Protein AF-A0A4Q0XH27-F1 (afdb_monomer_lite)

pLDDT: mean 71.98, std 13.26, range [45.28, 89.88]

Sequence (149 aa):
MSFHTIISEFRTKLASPETQANITPTDIDQFYNKLNNLNFLFFKKYYRKYIDNLNRLKPDPEDKNPDWTLLQVAIAENAYKPTKPLDIFIHRLKYDYPLTSKPFVAYQKKQNLKKLNAPVKAVKEETKPKAEKEWIRVPIPRHRPRPKN

Secondary structure (DSSP, 8-state):
--HHHHHHHHHHHHHSHHHHTT--HHHHHHHHHHHHT---SSSHHHHHHHHHHHHTTPPPTT--SSHHHHHHHHHH-TTTS--SHHHHHHHIIIIISTTT-HHHHHHHHHHHHHHHTS------------------PPPPPP-PPPPP-

Organism: NCBI:txid59602

Foldseek 3Di:
DAQQVLLVVVLVLCPDPVSVVVDDLVNVVVSLVVLVPDDDPPPRVLSVVLSVVLVVLNDDPPDDDDSPVVNNVSSVPCVQRPRDRVVVVVNCVVPVCCPPDPVNVVVVVVVVVCVVPVPPPPPPPPDDDDPDDDDDDDDDDDDDDDDDD

Radius of gyration: 30.54 Å; chains: 1; bounding box: 82×55×56 Å

Structure (mmCIF, N/CA/C/O backbone):
data_AF-A0A4Q0XH27-F1
#
_entry.id   AF-A0A4Q0XH27-F1
#
loop_
_atom_site.group_PDB
_atom_site.id
_atom_site.type_symbol
_atom_site.label_atom_id
_atom_site.label_alt_id
_atom_site.label_comp_id
_atom_site.label_asym_id
_atom_site.label_entity_id
_atom_site.label_seq_id
_atom_site.pdbx_PDB_ins_code
_atom_site.Cartn_x
_atom_site.Cartn_y
_atom_site.Cartn_z
_atom_site.occupancy
_atom_site.B_iso_or_equiv
_atom_site.auth_seq_id
_atom_site.auth_comp_id
_atom_site.auth_asym_id
_atom_site.auth_atom_id
_atom_site.pdbx_PDB_model_num
ATOM 1 N N . MET A 1 1 ? -16.310 1.840 -1.529 1.00 72.69 1 MET A N 1
ATOM 2 C CA . MET A 1 1 ? -15.079 2.573 -1.143 1.00 72.69 1 MET A CA 1
ATOM 3 C C . MET A 1 1 ? -13.873 1.950 -1.827 1.00 72.69 1 MET A C 1
ATOM 5 O O . MET A 1 1 ? -13.883 0.746 -2.048 1.00 72.69 1 MET A O 1
ATOM 9 N N . SER A 1 2 ? -12.857 2.747 -2.168 1.00 85.38 2 SER A N 1
ATOM 10 C CA . SER A 1 2 ? -11.603 2.232 -2.736 1.00 85.38 2 SER A CA 1
ATOM 11 C C . SER A 1 2 ? -10.581 1.914 -1.638 1.00 85.38 2 SER A C 1
ATOM 13 O O . SER A 1 2 ? -10.614 2.520 -0.568 1.00 85.38 2 SER A O 1
ATOM 15 N N . PHE A 1 3 ? -9.641 1.009 -1.923 1.00 88.06 3 PHE A N 1
ATOM 16 C CA . PHE A 1 3 ? -8.522 0.685 -1.028 1.00 88.06 3 PHE A CA 1
ATOM 17 C C . PHE A 1 3 ? -7.751 1.925 -0.564 1.00 88.06 3 PHE A C 1
ATOM 19 O O . PHE A 1 3 ? -7.507 2.117 0.623 1.00 88.06 3 PHE A O 1
ATOM 26 N N . HIS A 1 4 ? -7.404 2.793 -1.517 1.00 87.69 4 HIS A N 1
ATOM 27 C CA . HIS A 1 4 ? -6.665 4.018 -1.249 1.00 87.69 4 HIS A CA 1
ATOM 28 C C . HIS A 1 4 ? -7.426 4.946 -0.299 1.00 87.69 4 HIS A C 1
ATOM 30 O O . HIS A 1 4 ? -6.815 5.520 0.598 1.00 87.69 4 HIS A O 1
ATOM 36 N N . THR A 1 5 ? -8.743 5.066 -0.477 1.00 88.50 5 THR A N 1
ATOM 37 C CA . THR A 1 5 ? -9.606 5.875 0.391 1.00 88.50 5 THR A CA 1
ATOM 38 C C . THR A 1 5 ? -9.539 5.382 1.835 1.00 88.50 5 THR A C 1
ATOM 40 O O . THR A 1 5 ? -9.216 6.166 2.716 1.00 88.50 5 THR A O 1
ATOM 43 N N . ILE A 1 6 ? -9.723 4.076 2.062 1.00 89.06 6 ILE A N 1
ATOM 44 C CA . ILE A 1 6 ? -9.715 3.479 3.410 1.00 89.06 6 ILE A CA 1
ATOM 45 C C . ILE A 1 6 ? -8.361 3.678 4.101 1.00 89.06 6 ILE A C 1
ATOM 47 O O . ILE A 1 6 ? -8.311 4.103 5.254 1.00 89.06 6 ILE A O 1
ATOM 51 N N . ILE A 1 7 ? -7.253 3.426 3.393 1.00 88.19 7 ILE A N 1
ATOM 52 C CA . ILE A 1 7 ? -5.909 3.640 3.950 1.00 88.19 7 ILE A CA 1
ATOM 53 C C . ILE A 1 7 ? -5.649 5.126 4.221 1.00 88.19 7 ILE A C 1
ATOM 55 O O . ILE A 1 7 ? -5.026 5.464 5.223 1.00 88.19 7 ILE A O 1
ATOM 59 N N . SER A 1 8 ? -6.100 6.020 3.340 1.00 87.31 8 SER A N 1
ATOM 60 C CA . SER A 1 8 ? -5.852 7.457 3.494 1.00 87.31 8 SER A CA 1
ATOM 61 C C . SER A 1 8 ? -6.648 8.041 4.652 1.00 87.31 8 SER A C 1
ATOM 63 O O . SER A 1 8 ? -6.068 8.742 5.467 1.00 87.31 8 SER A O 1
ATOM 65 N N . GLU A 1 9 ? -7.928 7.690 4.782 1.00 87.44 9 GLU A N 1
ATOM 66 C CA . GLU A 1 9 ? -8.757 8.083 5.928 1.00 87.44 9 GLU A CA 1
ATOM 67 C C . GLU A 1 9 ? -8.124 7.633 7.249 1.00 87.44 9 GLU A C 1
ATOM 69 O O . GLU A 1 9 ? -8.014 8.421 8.188 1.00 87.44 9 GLU A O 1
ATOM 74 N N . PHE A 1 10 ? -7.646 6.386 7.311 1.00 85.81 10 PHE A N 1
ATOM 75 C CA . PHE A 1 10 ? -6.995 5.867 8.512 1.00 85.81 10 PHE A CA 1
ATOM 76 C C . PHE A 1 10 ? -5.653 6.562 8.795 1.00 85.81 10 PHE A C 1
ATOM 78 O O . PHE A 1 10 ? -5.380 6.932 9.933 1.00 85.81 10 PHE A O 1
ATOM 85 N N . ARG A 1 11 ? -4.843 6.840 7.763 1.00 83.12 11 ARG A N 1
ATOM 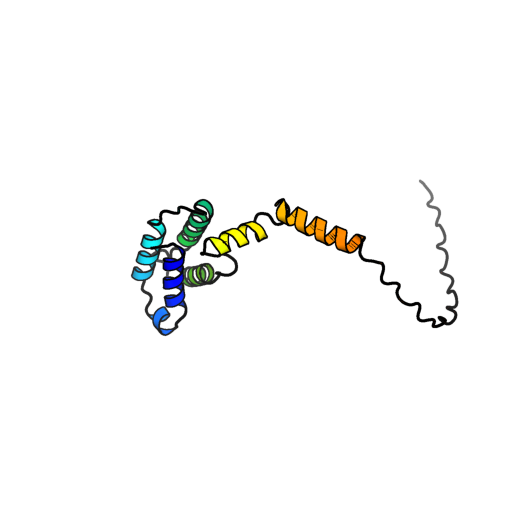86 C CA . ARG A 1 11 ? -3.613 7.646 7.886 1.00 83.12 11 ARG A CA 1
ATOM 87 C C . ARG A 1 11 ? -3.889 9.046 8.411 1.00 83.12 11 ARG A C 1
ATOM 89 O O . ARG A 1 11 ? -3.155 9.521 9.264 1.00 83.12 11 ARG A O 1
ATOM 96 N N . THR A 1 12 ? -4.925 9.707 7.906 1.00 83.38 12 THR A N 1
ATOM 97 C CA . THR A 1 12 ? -5.290 11.055 8.348 1.00 83.38 12 THR A CA 1
ATOM 98 C C . THR A 1 12 ? -5.702 11.052 9.817 1.00 83.38 12 THR A C 1
ATOM 100 O O . THR A 1 12 ? -5.258 11.921 10.560 1.00 83.38 12 THR A O 1
ATOM 103 N N . LYS A 1 13 ? -6.461 10.040 10.261 1.00 79.06 13 LYS A N 1
ATOM 104 C CA . LYS A 1 13 ? -6.780 9.848 11.685 1.00 79.06 13 LYS A CA 1
ATOM 105 C C . LYS A 1 13 ? -5.533 9.607 12.546 1.00 79.06 13 LYS A C 1
ATOM 107 O O . LYS A 1 13 ? -5.481 10.072 13.679 1.00 79.06 13 LYS A O 1
ATOM 112 N N . LEU A 1 14 ? -4.529 8.913 12.014 1.00 76.19 14 LEU A N 1
ATOM 113 C CA . LEU A 1 14 ? -3.257 8.671 12.703 1.00 76.19 14 LEU A CA 1
ATOM 114 C C . LEU A 1 14 ? -2.316 9.883 12.721 1.00 76.19 14 LEU A C 1
ATOM 116 O O . LEU A 1 14 ? -1.437 9.943 13.569 1.00 76.19 14 LEU A O 1
ATOM 120 N N . ALA A 1 15 ? -2.451 10.816 11.778 1.00 74.75 15 ALA A N 1
ATOM 121 C CA . ALA A 1 15 ? -1.499 11.910 11.602 1.00 74.75 15 ALA A CA 1
ATOM 122 C C . ALA A 1 15 ? -1.682 13.062 12.602 1.00 74.75 15 ALA A C 1
ATOM 124 O O . ALA A 1 15 ? -0.725 13.794 12.848 1.00 74.75 15 ALA A O 1
ATOM 125 N N . SER A 1 16 ? -2.887 13.253 13.152 1.00 77.00 16 SER A N 1
ATOM 126 C CA . SER A 1 16 ? -3.131 14.281 14.170 1.00 77.00 16 SER A CA 1
ATOM 127 C C . SER A 1 16 ? -3.045 13.686 15.585 1.00 77.00 16 SER A C 1
ATOM 129 O O . SER A 1 16 ? -3.692 12.669 15.847 1.00 77.00 16 SER A O 1
ATOM 131 N N . PRO A 1 17 ? -2.298 14.318 16.515 1.00 72.88 17 PRO A N 1
ATOM 132 C CA . PRO A 1 17 ? -2.190 13.869 17.905 1.00 72.88 17 PRO A CA 1
ATOM 133 C C . PRO A 1 17 ? -3.546 13.767 18.617 1.00 72.88 17 PRO A C 1
ATOM 135 O O . PRO A 1 17 ? -3.776 12.841 19.391 1.00 72.88 17 PRO A O 1
ATOM 138 N N . GLU A 1 18 ? -4.463 14.692 18.321 1.00 73.62 18 GLU A N 1
ATOM 139 C CA . GLU A 1 18 ? -5.800 14.754 18.922 1.00 73.62 18 GLU A CA 1
ATOM 140 C C . GLU A 1 18 ? -6.680 13.584 18.468 1.00 73.62 18 GLU A C 1
ATOM 142 O O . GLU A 1 18 ? -7.396 12.981 19.265 1.00 73.62 18 GLU A O 1
ATOM 147 N N . THR A 1 19 ? -6.619 13.224 17.185 1.00 71.38 19 THR A N 1
ATOM 148 C CA . THR A 1 19 ? -7.355 12.069 16.656 1.00 71.38 19 THR A CA 1
ATOM 149 C C . THR A 1 19 ? -6.686 10.759 17.025 1.00 71.38 19 THR A C 1
ATOM 151 O O . THR A 1 19 ? -7.388 9.786 17.273 1.00 71.38 19 THR A O 1
ATOM 154 N N . GLN A 1 20 ? -5.355 10.736 17.115 1.00 68.00 20 GLN A N 1
ATOM 155 C CA . GLN A 1 20 ? -4.579 9.556 17.482 1.00 68.00 20 GLN A CA 1
ATOM 156 C C . GLN A 1 20 ? -4.869 9.113 18.920 1.00 68.00 20 GLN A C 1
ATOM 158 O O . GLN A 1 20 ? -5.012 7.916 19.161 1.00 68.00 20 GLN A O 1
ATOM 163 N N . ALA A 1 21 ? -5.006 10.060 19.852 1.00 66.81 21 ALA A N 1
ATOM 164 C CA . ALA A 1 21 ? -5.359 9.784 21.247 1.00 66.81 21 ALA A CA 1
ATOM 165 C C . ALA A 1 21 ? -6.764 9.171 21.414 1.00 66.81 21 ALA A C 1
ATOM 167 O O . ALA A 1 21 ? -7.041 8.543 22.431 1.00 66.81 21 ALA A O 1
ATOM 168 N N . ASN A 1 22 ? -7.631 9.331 20.410 1.00 70.38 22 ASN A N 1
ATOM 169 C CA . ASN A 1 22 ? -9.021 8.878 20.425 1.00 70.38 22 ASN A CA 1
ATOM 170 C C . ASN A 1 22 ? -9.266 7.603 19.602 1.00 70.38 22 ASN A C 1
ATOM 172 O O . ASN A 1 22 ? -10.418 7.194 19.458 1.00 70.38 22 ASN A O 1
ATOM 176 N N . ILE A 1 23 ? -8.229 6.978 19.031 1.00 74.88 23 ILE A N 1
ATOM 177 C CA . ILE A 1 23 ? -8.419 5.736 18.274 1.00 74.88 23 ILE A CA 1
ATOM 178 C C . ILE A 1 23 ? -8.690 4.592 19.244 1.00 74.88 23 ILE A C 1
ATOM 180 O O . ILE A 1 23 ? -7.853 4.247 20.077 1.00 74.88 23 ILE A O 1
ATOM 184 N N . THR A 1 24 ? -9.861 3.982 19.103 1.00 76.25 24 THR A N 1
ATOM 185 C CA . THR A 1 24 ? -10.271 2.836 19.914 1.00 76.25 24 THR A CA 1
ATOM 186 C C . THR A 1 24 ? -9.947 1.512 19.214 1.00 76.25 24 THR A C 1
ATOM 188 O O . THR A 1 24 ? -9.843 1.474 17.984 1.00 76.25 24 THR A O 1
ATOM 191 N N . PRO A 1 25 ? -9.863 0.387 19.950 1.00 75.50 25 PRO A N 1
ATOM 192 C CA . PRO A 1 25 ? -9.796 -0.947 19.344 1.00 75.50 25 PRO A CA 1
ATOM 193 C C . PRO A 1 25 ? -10.908 -1.189 18.310 1.00 75.50 25 PRO A C 1
ATOM 195 O O . PRO A 1 25 ? -10.676 -1.756 17.243 1.00 75.50 25 PRO A O 1
ATOM 198 N N . THR A 1 26 ? -12.101 -0.650 18.567 1.00 80.69 26 THR A N 1
ATOM 199 C CA . THR A 1 26 ? -13.258 -0.734 17.672 1.00 80.69 26 THR A CA 1
ATOM 200 C C . THR A 1 26 ? -13.016 -0.056 16.319 1.00 80.69 26 THR A C 1
ATOM 202 O O . THR A 1 26 ? -13.436 -0.577 15.285 1.00 80.69 26 THR A O 1
ATOM 205 N N . ASP A 1 27 ? -12.318 1.084 16.282 1.00 81.19 27 ASP A N 1
ATOM 206 C CA . ASP A 1 27 ? -11.960 1.763 15.027 1.00 81.19 27 ASP A CA 1
ATOM 207 C C . ASP A 1 27 ? -11.006 0.917 14.173 1.00 81.19 27 ASP A C 1
ATOM 209 O O . ASP A 1 27 ? -11.102 0.904 12.940 1.00 81.19 27 ASP A O 1
ATOM 213 N N . ILE A 1 28 ? -10.096 0.196 14.830 1.00 80.19 28 ILE A N 1
ATOM 214 C CA . ILE A 1 28 ? -9.128 -0.705 14.197 1.00 80.19 28 ILE A CA 1
ATOM 215 C C . ILE A 1 28 ? -9.857 -1.909 13.597 1.00 80.19 28 ILE A C 1
ATOM 217 O O . ILE A 1 28 ? -9.639 -2.254 12.433 1.00 80.19 28 ILE A O 1
ATOM 221 N N . ASP A 1 29 ? -10.785 -2.508 14.342 1.00 82.75 29 ASP A N 1
ATOM 222 C CA . ASP A 1 29 ? -11.611 -3.604 13.834 1.00 82.75 29 ASP A CA 1
ATOM 223 C C . ASP A 1 29 ? -12.471 -3.166 12.646 1.00 82.75 29 ASP A C 1
ATOM 225 O O . ASP A 1 29 ? -12.543 -3.866 11.631 1.00 82.75 29 ASP A O 1
ATOM 229 N N . GLN A 1 30 ? -13.075 -1.977 12.708 1.00 86.81 30 GLN A N 1
ATOM 230 C CA . GLN A 1 30 ? -13.813 -1.420 11.574 1.00 86.81 30 GLN A CA 1
ATOM 231 C C . GLN A 1 30 ? -12.915 -1.199 10.353 1.00 86.81 30 GLN A C 1
ATOM 233 O O . GLN A 1 30 ? -13.342 -1.454 9.223 1.00 86.81 30 GLN A O 1
ATOM 238 N N . PHE A 1 31 ? -11.681 -0.738 10.553 1.00 87.88 31 PHE A N 1
ATOM 239 C CA . PHE A 1 31 ? -10.701 -0.577 9.484 1.00 87.88 31 PHE A CA 1
ATOM 240 C C . PHE A 1 31 ? -10.364 -1.917 8.816 1.00 87.88 31 PHE A C 1
ATOM 242 O O . PHE A 1 31 ? -10.475 -2.033 7.592 1.00 87.88 31 PHE A O 1
ATOM 249 N N . TYR A 1 32 ? -10.045 -2.949 9.598 1.00 86.44 32 TYR A N 1
ATOM 250 C CA . TYR A 1 32 ? -9.744 -4.280 9.068 1.00 86.44 32 TYR A CA 1
ATOM 251 C C . TYR A 1 32 ? -10.947 -4.931 8.381 1.00 86.44 32 TYR A C 1
ATOM 253 O O . TYR A 1 32 ? -10.799 -5.507 7.301 1.00 86.44 32 TYR A O 1
ATOM 261 N N . ASN A 1 33 ? -12.152 -4.774 8.928 1.00 88.75 33 ASN A N 1
ATOM 262 C CA . ASN A 1 33 ? -13.380 -5.249 8.289 1.00 88.75 33 ASN A CA 1
ATOM 263 C C . ASN A 1 33 ? -13.610 -4.569 6.934 1.00 88.75 33 ASN A C 1
ATOM 265 O O . ASN A 1 33 ? -13.919 -5.235 5.943 1.00 88.75 33 ASN A O 1
ATOM 269 N N . LYS A 1 34 ? -13.399 -3.249 6.851 1.00 89.88 34 LYS A N 1
ATOM 270 C CA . LYS A 1 34 ? -13.471 -2.516 5.579 1.00 89.88 34 LYS A CA 1
ATOM 271 C C . LYS A 1 34 ? -12.426 -3.013 4.581 1.00 89.88 34 LYS A C 1
ATOM 273 O O . LYS A 1 34 ? -12.763 -3.151 3.410 1.00 89.88 34 LYS A O 1
ATOM 278 N N . LEU A 1 35 ? -11.196 -3.293 5.020 1.00 88.44 35 LEU A N 1
ATOM 279 C CA . LEU A 1 35 ? -10.130 -3.812 4.156 1.00 88.44 35 LEU A CA 1
ATOM 280 C C . LEU A 1 35 ? -10.430 -5.215 3.622 1.00 88.44 35 LEU A C 1
ATOM 282 O O . LEU A 1 35 ? -10.290 -5.448 2.421 1.00 88.44 35 LEU A O 1
ATOM 286 N N . ASN A 1 36 ? -10.866 -6.129 4.487 1.00 87.62 36 ASN A N 1
ATOM 287 C CA . ASN A 1 36 ? -11.130 -7.523 4.122 1.00 87.62 36 ASN A CA 1
ATOM 288 C C . ASN A 1 36 ? -12.310 -7.666 3.148 1.00 87.62 36 ASN A C 1
ATOM 290 O O . ASN A 1 36 ? -12.315 -8.574 2.319 1.00 87.62 36 ASN A O 1
ATOM 294 N N . ASN A 1 37 ? -13.261 -6.730 3.178 1.00 89.00 37 ASN A N 1
ATOM 295 C CA . ASN A 1 37 ? -14.420 -6.717 2.282 1.00 89.00 37 ASN A CA 1
ATOM 296 C C . ASN A 1 37 ? -14.135 -6.110 0.893 1.00 89.00 37 ASN A C 1
ATOM 298 O O . ASN A 1 37 ? -15.045 -5.984 0.068 1.00 89.00 37 ASN A O 1
ATOM 302 N N . LEU A 1 38 ? -12.894 -5.705 0.600 1.00 88.31 38 LEU A N 1
ATOM 303 C CA . LEU A 1 38 ? -12.555 -5.098 -0.685 1.00 88.31 38 LEU A CA 1
ATOM 304 C C . LEU A 1 38 ? -12.393 -6.127 -1.806 1.00 88.31 38 LEU A C 1
ATOM 306 O O . LEU A 1 38 ? -11.558 -7.030 -1.760 1.00 88.31 38 LEU A O 1
ATOM 310 N N . ASN A 1 39 ? -13.099 -5.873 -2.907 1.00 86.81 39 ASN A N 1
ATOM 311 C CA . ASN A 1 39 ? -12.884 -6.554 -4.177 1.00 86.81 39 ASN A CA 1
ATOM 312 C C . ASN A 1 39 ? -12.012 -5.700 -5.110 1.00 86.81 39 ASN A C 1
ATOM 314 O O . ASN A 1 39 ? -12.420 -4.640 -5.582 1.00 86.81 39 ASN A O 1
ATOM 318 N N . PHE A 1 40 ? -10.797 -6.175 -5.398 1.00 85.12 40 PHE A N 1
ATOM 319 C CA . PHE A 1 40 ? -9.852 -5.484 -6.283 1.00 85.12 40 PHE A CA 1
ATOM 320 C C . PHE A 1 40 ? -10.042 -5.884 -7.746 1.00 85.12 40 PHE A C 1
ATOM 322 O O . PHE A 1 40 ? -9.861 -7.056 -8.087 1.00 85.12 40 PHE A O 1
ATOM 329 N N . LEU A 1 41 ? -10.293 -4.899 -8.616 1.00 81.44 41 LEU A N 1
ATOM 330 C CA . LEU A 1 41 ? -10.205 -5.079 -10.070 1.00 81.44 41 LEU A CA 1
ATOM 331 C C . LEU A 1 41 ? -8.747 -5.094 -10.560 1.00 81.44 41 LEU A C 1
ATOM 333 O O . LEU A 1 41 ? -8.330 -6.024 -11.244 1.00 81.44 41 LEU A O 1
ATOM 337 N N . PHE A 1 42 ? -7.948 -4.091 -10.182 1.00 81.56 42 PHE A N 1
ATOM 338 C CA . PHE A 1 42 ? -6.562 -3.929 -10.640 1.00 81.56 42 PHE A CA 1
ATOM 339 C C . PHE A 1 42 ? -5.560 -4.243 -9.532 1.00 81.56 42 PHE A C 1
ATOM 341 O O . PHE A 1 42 ? -5.838 -4.026 -8.357 1.00 81.56 42 PHE A O 1
ATOM 348 N N . PHE A 1 43 ? -4.380 -4.752 -9.901 1.00 85.81 43 PHE A N 1
ATOM 349 C CA . PHE A 1 43 ? -3.296 -5.086 -8.964 1.00 85.81 43 PHE A CA 1
ATOM 350 C C . PHE A 1 43 ? -3.731 -5.983 -7.791 1.00 85.81 43 PHE A C 1
ATOM 352 O O . PHE A 1 43 ? -3.130 -5.946 -6.721 1.00 85.81 43 PHE A O 1
ATOM 359 N N . LYS A 1 44 ? -4.735 -6.846 -8.002 1.00 88.50 44 LYS A N 1
ATOM 360 C CA . LYS A 1 44 ? -5.338 -7.716 -6.976 1.00 88.50 44 LYS A CA 1
ATOM 361 C C . LYS A 1 44 ? -4.308 -8.464 -6.129 1.00 88.50 44 LYS A C 1
ATOM 363 O O . LYS A 1 44 ? -4.417 -8.480 -4.912 1.00 88.50 44 LYS A O 1
ATOM 368 N N . LYS A 1 45 ? -3.274 -9.034 -6.759 1.00 88.25 45 LYS A N 1
ATOM 369 C CA . LYS A 1 45 ? -2.186 -9.737 -6.053 1.00 88.25 45 LYS A CA 1
ATOM 370 C C . LYS A 1 45 ? -1.378 -8.813 -5.131 1.00 88.25 45 LYS A C 1
ATOM 372 O O . LYS A 1 45 ? -0.968 -9.249 -4.065 1.00 88.25 45 LYS A O 1
ATOM 377 N N . TYR A 1 46 ? -1.140 -7.565 -5.542 1.00 88.81 46 TYR A N 1
ATOM 378 C CA . TYR A 1 46 ? -0.429 -6.581 -4.722 1.00 88.81 46 TYR A CA 1
ATOM 379 C C . TYR A 1 46 ? -1.261 -6.201 -3.499 1.00 88.81 46 TYR A C 1
ATOM 381 O O . TYR A 1 46 ? -0.787 -6.354 -2.380 1.00 88.81 46 TYR A O 1
ATOM 389 N N . TYR A 1 47 ? -2.514 -5.785 -3.712 1.00 88.75 47 TYR A N 1
ATOM 390 C CA . TYR A 1 47 ? -3.388 -5.363 -2.618 1.00 88.75 47 TYR A CA 1
ATOM 391 C C . TYR A 1 47 ? -3.706 -6.495 -1.646 1.00 88.75 47 TYR A C 1
ATOM 393 O O . TYR A 1 47 ? -3.672 -6.266 -0.445 1.00 88.75 47 TYR A O 1
ATOM 401 N N . ARG A 1 48 ? -3.922 -7.724 -2.139 1.00 88.00 48 ARG A N 1
ATOM 402 C CA . ARG A 1 48 ? -4.066 -8.904 -1.273 1.00 88.00 48 ARG A CA 1
ATOM 403 C C . ARG A 1 48 ? -2.842 -9.105 -0.393 1.00 88.00 48 ARG A C 1
ATOM 405 O O . ARG A 1 48 ? -2.979 -9.105 0.815 1.00 88.00 48 ARG A O 1
ATOM 412 N N . LYS A 1 49 ? -1.642 -9.151 -0.983 1.00 87.19 49 LYS A N 1
ATOM 413 C CA . LYS A 1 49 ? -0.400 -9.304 -0.211 1.00 87.19 49 LYS A CA 1
ATOM 414 C C . LYS A 1 49 ? -0.198 -8.163 0.793 1.00 87.19 49 LYS A C 1
ATOM 416 O O . LYS A 1 49 ? 0.321 -8.392 1.878 1.00 87.19 49 LYS A O 1
ATOM 421 N N . TYR A 1 50 ? -0.580 -6.940 0.429 1.00 86.38 50 TYR A N 1
ATOM 422 C CA . TYR A 1 50 ? -0.505 -5.796 1.332 1.00 86.38 50 TYR A CA 1
ATOM 423 C C . TYR A 1 50 ? -1.483 -5.941 2.507 1.00 86.38 50 TYR A C 1
ATOM 425 O O . TYR A 1 50 ? -1.069 -5.745 3.643 1.00 86.38 50 TYR A O 1
ATOM 433 N N . ILE A 1 51 ? -2.733 -6.345 2.259 1.00 86.00 51 ILE A N 1
ATOM 434 C CA . ILE A 1 51 ? -3.719 -6.633 3.313 1.00 86.00 51 ILE A CA 1
ATOM 435 C C . ILE A 1 51 ? -3.260 -7.788 4.192 1.00 86.00 51 ILE A C 1
ATOM 437 O O . ILE A 1 51 ? -3.269 -7.641 5.404 1.00 86.00 51 ILE A O 1
ATOM 441 N N . ASP A 1 52 ? -2.793 -8.892 3.611 1.00 84.06 52 ASP A N 1
ATOM 442 C CA . ASP A 1 52 ? -2.291 -10.039 4.372 1.00 84.06 52 ASP A CA 1
ATOM 443 C C . ASP A 1 52 ? -1.153 -9.610 5.307 1.00 84.06 52 ASP A C 1
ATOM 445 O O . ASP A 1 52 ? -1.122 -9.988 6.474 1.00 84.06 52 ASP A O 1
ATOM 449 N N . ASN A 1 53 ? -0.238 -8.768 4.818 1.00 80.81 53 ASN A N 1
ATOM 450 C CA . ASN A 1 53 ? 0.845 -8.220 5.629 1.00 80.81 53 ASN A CA 1
ATOM 451 C C . ASN A 1 53 ? 0.352 -7.266 6.726 1.00 80.81 53 ASN A C 1
ATOM 453 O O . ASN A 1 53 ? 0.933 -7.265 7.805 1.00 80.81 53 ASN A O 1
ATOM 457 N N . LEU A 1 54 ? -0.687 -6.466 6.472 1.00 80.88 54 LEU A N 1
ATOM 458 C CA . LEU A 1 54 ? -1.295 -5.616 7.501 1.00 80.88 54 LEU A CA 1
ATOM 459 C C . LEU A 1 54 ? -2.059 -6.432 8.548 1.00 80.88 54 LEU A C 1
ATOM 461 O O . LEU A 1 54 ? -2.020 -6.093 9.726 1.00 80.88 54 LEU A O 1
ATOM 465 N N . ASN A 1 55 ? -2.747 -7.497 8.139 1.00 77.06 55 ASN A N 1
ATOM 466 C CA . ASN A 1 55 ? -3.508 -8.370 9.031 1.00 77.06 55 ASN A CA 1
ATOM 467 C C . ASN A 1 55 ? -2.589 -9.180 9.954 1.00 77.06 55 ASN A C 1
ATOM 469 O O . ASN A 1 55 ? -2.987 -9.496 11.066 1.00 77.06 55 ASN A O 1
ATOM 473 N N . ARG A 1 56 ? -1.349 -9.475 9.534 1.00 74.31 56 ARG A N 1
ATOM 474 C CA . ARG A 1 56 ? -0.318 -10.075 10.407 1.00 74.31 56 ARG A CA 1
ATOM 475 C C . ARG A 1 56 ? 0.065 -9.199 11.596 1.00 74.31 56 ARG A C 1
ATOM 477 O O . ARG A 1 56 ? 0.620 -9.721 12.547 1.00 74.31 56 ARG A O 1
ATOM 484 N N . LEU A 1 57 ? -0.179 -7.894 11.498 1.00 70.00 57 LEU A N 1
ATOM 485 C CA . LEU A 1 57 ? 0.092 -6.918 12.551 1.00 70.00 57 LEU A CA 1
ATOM 486 C C . LEU A 1 57 ? -1.172 -6.579 13.348 1.00 70.00 57 LEU A C 1
ATOM 488 O O . LEU A 1 57 ? -1.153 -5.622 14.114 1.00 70.00 57 LEU A O 1
ATOM 492 N N . LYS A 1 58 ? -2.292 -7.284 13.118 1.00 68.19 58 LYS A N 1
ATOM 493 C CA . LYS A 1 58 ? -3.520 -7.034 13.869 1.00 68.19 58 LYS A CA 1
ATOM 494 C C . LYS A 1 58 ? -3.221 -7.322 15.349 1.00 68.19 58 LYS A C 1
ATOM 496 O O . LYS A 1 58 ? -2.871 -8.463 15.637 1.00 68.19 58 LYS A O 1
ATOM 501 N N . PRO A 1 59 ? -3.366 -6.336 16.253 1.00 60.75 59 PRO A N 1
ATOM 502 C CA . PRO A 1 59 ? -3.081 -6.551 17.664 1.00 60.75 59 PRO A CA 1
ATOM 503 C C . PRO A 1 59 ? -4.015 -7.630 18.217 1.00 60.75 59 PRO A C 1
ATOM 505 O O . PRO A 1 59 ? -5.222 -7.606 17.940 1.00 60.75 59 PRO A O 1
ATOM 508 N N . ASP A 1 60 ? -3.457 -8.570 18.979 1.00 60.50 60 ASP A N 1
ATOM 509 C CA . ASP A 1 60 ? -4.253 -9.517 19.758 1.00 60.50 60 ASP A CA 1
ATOM 510 C C . ASP A 1 60 ? -5.041 -8.719 20.816 1.00 60.50 60 ASP A C 1
ATOM 512 O O . ASP A 1 60 ? -4.475 -7.815 21.438 1.00 60.50 60 ASP A O 1
ATOM 516 N N . PRO A 1 61 ? -6.336 -9.000 21.049 1.00 58.16 61 PRO A N 1
ATOM 517 C CA . PRO A 1 61 ? -7.160 -8.219 21.974 1.00 58.16 61 PRO A CA 1
ATOM 518 C C . PRO A 1 61 ? -6.687 -8.284 23.438 1.00 58.16 61 PRO A C 1
ATOM 520 O O . PRO A 1 61 ? -7.156 -7.496 24.256 1.00 58.16 61 PRO A O 1
ATOM 523 N N . GLU A 1 62 ? -5.757 -9.185 23.764 1.00 61.91 62 GLU A N 1
ATOM 524 C CA . GLU A 1 62 ? -5.142 -9.321 25.090 1.00 61.91 62 GLU A CA 1
ATOM 525 C C . GLU A 1 62 ? -3.737 -8.695 25.188 1.00 61.91 62 GLU A C 1
ATOM 527 O O . GLU A 1 62 ? -3.163 -8.637 26.279 1.00 61.91 62 GLU A O 1
ATOM 532 N N . ASP A 1 63 ? -3.163 -8.216 24.078 1.00 56.12 63 ASP A N 1
ATOM 533 C CA . ASP A 1 63 ? -1.784 -7.728 24.050 1.00 56.12 63 ASP A CA 1
ATOM 534 C C . ASP A 1 63 ? -1.678 -6.253 24.481 1.00 56.12 63 ASP A C 1
ATOM 536 O O . ASP A 1 63 ? -2.459 -5.385 24.083 1.00 56.12 63 ASP A O 1
ATOM 540 N N . LYS A 1 64 ? -0.702 -5.949 25.343 1.00 61.84 64 LYS A N 1
ATOM 541 C CA . LYS A 1 64 ? -0.689 -4.721 26.156 1.00 61.84 64 LYS A CA 1
ATOM 542 C C . LYS A 1 64 ? -0.002 -3.511 25.519 1.00 61.84 64 LYS A C 1
ATOM 544 O O . LYS A 1 64 ? -0.126 -2.441 26.109 1.00 61.84 64 LYS A O 1
ATOM 549 N N . ASN A 1 65 ? 0.713 -3.667 24.394 1.00 60.91 65 ASN A N 1
ATOM 550 C CA . ASN A 1 65 ? 1.253 -2.636 23.464 1.00 60.91 65 ASN A CA 1
ATOM 551 C C . ASN A 1 65 ? 2.634 -3.010 22.853 1.00 60.91 65 ASN A C 1
ATOM 553 O O . ASN A 1 65 ? 3.654 -2.446 23.259 1.00 60.91 65 ASN A O 1
ATOM 557 N N . PRO A 1 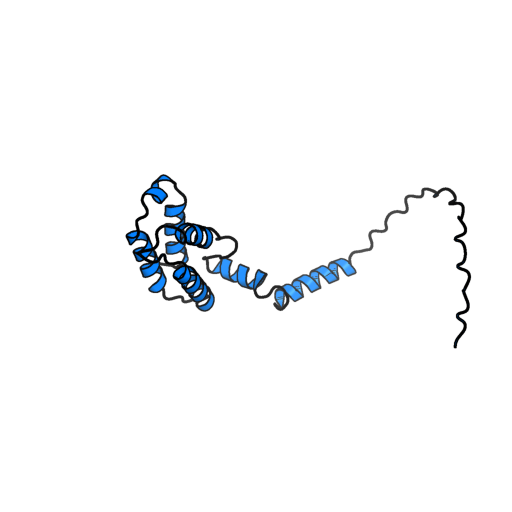66 ? 2.703 -3.880 21.831 1.00 53.31 66 PRO A N 1
ATOM 558 C CA . PRO A 1 66 ? 3.848 -3.853 20.902 1.00 53.31 66 PRO A CA 1
ATOM 559 C C . PRO A 1 66 ? 3.463 -3.670 19.420 1.0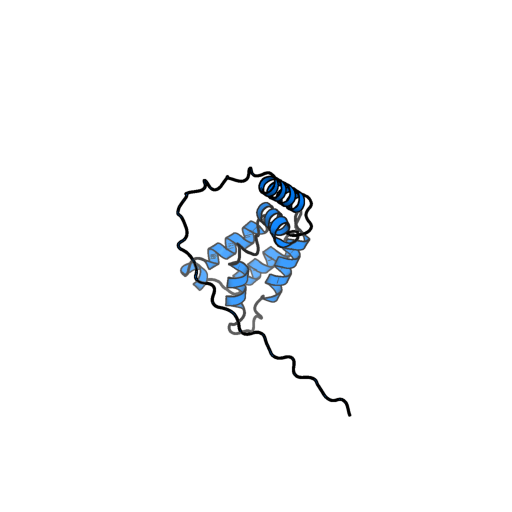0 53.31 66 PRO A C 1
ATOM 561 O O . PRO A 1 66 ? 4.237 -3.098 18.651 1.00 53.31 66 PRO A O 1
ATOM 564 N N . ASP A 1 67 ? 2.254 -4.067 19.015 1.00 56.16 67 ASP A N 1
ATOM 565 C CA . ASP A 1 67 ? 1.879 -4.154 17.593 1.00 56.16 67 ASP A CA 1
ATOM 566 C C . ASP A 1 67 ? 1.331 -2.853 16.991 1.00 56.16 67 ASP A C 1
ATOM 568 O O . ASP A 1 67 ? 1.325 -2.663 15.773 1.00 56.16 67 ASP A O 1
ATOM 572 N N . TRP A 1 68 ? 0.937 -1.898 17.834 1.00 65.19 68 TRP A N 1
ATOM 573 C CA . TRP A 1 68 ? 0.345 -0.633 17.400 1.00 65.19 68 TRP A CA 1
ATOM 574 C C . TRP A 1 68 ? 1.332 0.263 16.642 1.00 65.19 68 TRP A C 1
ATOM 576 O O . TRP A 1 68 ? 1.030 0.761 15.557 1.00 65.19 68 TRP A O 1
ATOM 586 N N . THR A 1 69 ? 2.543 0.437 17.168 1.00 63.12 69 THR A N 1
ATOM 587 C CA . THR A 1 69 ? 3.606 1.237 16.539 1.00 63.12 69 THR A CA 1
ATOM 588 C C . THR A 1 69 ? 4.060 0.617 15.220 1.00 63.12 69 THR A C 1
ATOM 590 O O . THR A 1 69 ? 4.322 1.333 14.256 1.00 63.12 69 THR A O 1
ATOM 593 N N . LEU A 1 70 ? 4.101 -0.716 15.136 1.00 63.88 70 LEU A N 1
ATOM 594 C CA . LEU A 1 70 ? 4.418 -1.431 13.898 1.00 63.88 70 LEU A CA 1
ATOM 595 C C . LEU A 1 70 ? 3.335 -1.229 12.838 1.00 63.88 70 LEU A C 1
ATOM 597 O O . LEU A 1 70 ? 3.650 -1.007 11.668 1.00 63.88 70 LEU A O 1
ATOM 601 N N . LEU A 1 71 ? 2.070 -1.244 13.246 1.00 69.38 71 LEU A N 1
ATOM 602 C CA . LEU A 1 71 ? 0.922 -0.972 12.387 1.00 69.38 71 LEU A CA 1
ATOM 603 C C . LEU A 1 71 ? 0.937 0.489 11.904 1.00 69.38 71 LEU A C 1
ATOM 605 O O . LEU A 1 71 ? 0.744 0.745 10.713 1.00 69.38 71 LEU A O 1
ATOM 609 N N . GLN A 1 72 ? 1.290 1.440 12.775 1.00 68.25 72 GLN A N 1
ATOM 610 C CA . GLN A 1 72 ? 1.512 2.840 12.400 1.00 68.25 72 GLN A CA 1
ATOM 611 C C . GLN A 1 72 ? 2.631 2.992 11.367 1.00 68.25 72 GLN A C 1
ATOM 613 O O . GLN A 1 72 ? 2.425 3.645 10.344 1.00 68.25 72 GLN A O 1
ATOM 618 N N . VAL A 1 73 ? 3.786 2.358 11.583 1.00 66.25 73 VAL A N 1
ATOM 619 C CA . VAL A 1 73 ? 4.918 2.401 10.643 1.00 66.25 73 VAL A CA 1
ATOM 620 C C . VAL A 1 73 ? 4.537 1.754 9.309 1.00 66.25 73 VAL A C 1
ATOM 622 O O . VAL A 1 73 ? 4.703 2.365 8.252 1.00 66.25 73 VAL A O 1
ATOM 625 N N . ALA A 1 74 ? 3.931 0.565 9.336 1.00 68.81 74 ALA A N 1
ATOM 626 C CA . ALA A 1 74 ? 3.518 -0.160 8.135 1.00 68.81 74 ALA A CA 1
ATOM 627 C C . ALA A 1 74 ? 2.491 0.617 7.295 1.00 68.81 74 ALA A C 1
ATOM 629 O O . ALA A 1 74 ? 2.503 0.539 6.058 1.00 68.81 74 ALA A O 1
ATOM 630 N N . ILE A 1 75 ? 1.620 1.386 7.952 1.00 75.50 75 ILE A N 1
ATOM 631 C CA . ILE A 1 75 ? 0.657 2.262 7.292 1.00 75.50 75 ILE A CA 1
ATOM 632 C C . ILE A 1 75 ? 1.322 3.568 6.836 1.00 75.50 75 ILE A C 1
ATOM 634 O O . ILE A 1 75 ? 1.006 4.026 5.738 1.00 75.50 75 ILE A O 1
ATOM 638 N N . ALA A 1 76 ? 2.257 4.155 7.585 1.00 71.00 76 ALA A N 1
ATOM 639 C CA . ALA A 1 76 ? 2.915 5.424 7.249 1.00 71.00 76 ALA A CA 1
ATOM 640 C C . ALA A 1 76 ? 3.869 5.342 6.037 1.00 71.00 76 ALA A C 1
ATOM 642 O O . ALA A 1 76 ? 4.081 6.347 5.355 1.00 71.00 76 ALA A O 1
ATOM 643 N N . GLU A 1 77 ? 4.389 4.158 5.699 1.00 72.44 77 GLU A N 1
ATOM 644 C CA . GLU A 1 77 ? 5.329 3.897 4.588 1.00 72.44 77 GLU A CA 1
ATOM 645 C C . GLU A 1 77 ? 4.734 4.046 3.161 1.00 72.44 77 GLU A C 1
ATOM 647 O O . GLU A 1 77 ? 4.929 3.203 2.281 1.00 72.44 77 GLU A O 1
ATOM 652 N N . ASN A 1 78 ? 4.018 5.134 2.864 1.00 73.50 78 ASN A N 1
ATOM 653 C CA . ASN A 1 78 ? 3.392 5.343 1.551 1.00 73.50 78 ASN A CA 1
ATOM 654 C C . ASN A 1 78 ? 4.397 5.366 0.382 1.00 73.50 78 ASN A C 1
ATOM 656 O O . ASN A 1 78 ? 4.059 4.958 -0.726 1.00 73.50 78 ASN A O 1
ATOM 660 N N . ALA A 1 79 ? 5.626 5.836 0.623 1.00 70.00 79 ALA A N 1
ATOM 661 C CA . ALA A 1 79 ? 6.662 5.939 -0.405 1.00 70.00 79 ALA A CA 1
ATOM 662 C C . ALA A 1 79 ? 7.133 4.566 -0.921 1.00 70.00 79 ALA A C 1
ATOM 664 O O . ALA A 1 79 ? 7.363 4.404 -2.119 1.00 70.00 79 ALA A O 1
ATOM 665 N N . TYR A 1 80 ? 7.247 3.580 -0.027 1.00 71.69 80 TYR A N 1
ATOM 666 C CA . TYR A 1 80 ? 7.723 2.231 -0.353 1.00 71.69 80 TYR A CA 1
ATOM 667 C C . TYR A 1 80 ? 6.585 1.257 -0.648 1.00 71.69 80 TYR A C 1
ATOM 669 O O . TYR A 1 80 ? 6.785 0.261 -1.338 1.00 71.69 80 TYR A O 1
ATOM 677 N N . LYS A 1 81 ? 5.377 1.525 -0.147 1.00 80.44 81 LYS A N 1
ATOM 678 C CA . LYS A 1 81 ? 4.197 0.703 -0.410 1.00 80.44 81 LYS A CA 1
ATOM 679 C C . LYS A 1 81 ? 3.041 1.587 -0.887 1.00 80.44 81 LYS A C 1
ATOM 681 O O . LYS A 1 81 ? 2.163 1.945 -0.093 1.00 80.44 81 LYS A O 1
ATOM 686 N N . PRO A 1 82 ? 3.048 1.979 -2.173 1.00 85.81 82 PRO A N 1
ATOM 687 C CA . PRO A 1 82 ? 2.010 2.841 -2.710 1.00 85.81 82 PRO A CA 1
ATOM 688 C C . PRO A 1 82 ? 0.649 2.155 -2.679 1.00 85.81 82 PRO A C 1
ATOM 690 O O . PRO A 1 82 ? 0.517 0.958 -2.922 1.00 85.81 82 PRO A O 1
ATOM 693 N N . THR A 1 83 ? -0.391 2.944 -2.435 1.00 87.81 83 THR A N 1
ATOM 694 C CA . THR A 1 83 ? -1.773 2.447 -2.368 1.00 87.81 83 THR A CA 1
ATOM 695 C C . THR A 1 83 ? -2.628 2.878 -3.555 1.00 87.81 83 THR A C 1
ATOM 697 O O . THR A 1 83 ? -3.741 2.380 -3.715 1.00 87.81 83 THR A O 1
ATOM 700 N N . LYS A 1 84 ? -2.122 3.782 -4.405 1.00 89.19 84 LYS A N 1
ATOM 701 C CA . LYS A 1 84 ? -2.799 4.224 -5.629 1.00 89.19 84 LYS A CA 1
ATOM 702 C C . LYS A 1 84 ? -2.443 3.314 -6.810 1.00 89.19 84 LYS A C 1
ATOM 704 O O . LYS A 1 84 ? -1.279 2.944 -6.947 1.00 89.19 84 LYS A O 1
ATOM 709 N N . PRO A 1 85 ? -3.383 3.026 -7.729 1.00 87.75 85 PRO A N 1
ATOM 710 C CA . PRO A 1 85 ? -3.130 2.138 -8.867 1.00 87.75 85 PRO A CA 1
ATOM 711 C C . PRO A 1 85 ? -1.944 2.565 -9.747 1.00 87.75 85 PRO A C 1
ATOM 713 O O . PRO A 1 85 ? -1.119 1.729 -10.109 1.00 87.75 85 PRO A O 1
ATOM 716 N N . LEU A 1 86 ? -1.837 3.859 -10.070 1.00 88.94 86 LEU A N 1
ATOM 717 C CA . LEU A 1 86 ? -0.744 4.385 -10.897 1.00 88.94 86 LEU A CA 1
ATOM 718 C C . LEU A 1 86 ? 0.607 4.292 -10.184 1.00 88.94 86 LEU A C 1
ATOM 720 O O . LEU A 1 86 ? 1.582 3.827 -10.767 1.00 88.94 86 LEU A O 1
ATOM 724 N N . ASP A 1 87 ? 0.656 4.656 -8.906 1.00 86.06 87 ASP A N 1
ATOM 725 C CA . ASP A 1 87 ? 1.889 4.582 -8.123 1.00 86.06 87 ASP A CA 1
ATOM 726 C C . ASP A 1 87 ? 2.336 3.129 -7.920 1.00 86.06 87 ASP A C 1
ATOM 728 O O . ASP A 1 87 ? 3.528 2.839 -7.978 1.00 86.06 87 ASP A O 1
ATOM 732 N N . ILE A 1 88 ? 1.396 2.188 -7.775 1.00 87.94 88 ILE A N 1
ATOM 733 C CA . ILE A 1 88 ? 1.687 0.746 -7.745 1.00 87.94 88 ILE A CA 1
ATOM 734 C C . ILE A 1 88 ? 2.264 0.281 -9.073 1.00 87.94 88 ILE A C 1
ATOM 736 O O . ILE A 1 88 ? 3.223 -0.489 -9.083 1.00 87.94 88 ILE A O 1
ATOM 740 N N . PHE A 1 89 ? 1.708 0.737 -10.195 1.00 87.12 89 PHE A N 1
ATOM 741 C CA . PHE A 1 89 ? 2.256 0.425 -11.509 1.00 87.12 89 PHE A CA 1
ATOM 742 C C . PHE A 1 89 ? 3.702 0.916 -11.634 1.00 87.12 89 PHE A C 1
ATOM 744 O O . PHE A 1 89 ? 4.585 0.141 -12.006 1.00 87.12 89 PHE A O 1
ATOM 751 N N . ILE A 1 90 ? 3.960 2.169 -11.251 1.00 84.31 90 ILE A N 1
ATOM 752 C CA . ILE A 1 90 ? 5.302 2.761 -11.254 1.00 84.31 90 ILE A CA 1
ATOM 753 C C . ILE A 1 90 ? 6.233 1.993 -10.311 1.00 84.31 90 ILE A C 1
ATOM 755 O O . ILE A 1 90 ? 7.363 1.688 -10.688 1.00 84.31 90 ILE A O 1
ATOM 759 N N . HIS A 1 91 ? 5.774 1.646 -9.109 1.00 84.31 91 HIS A N 1
ATOM 760 C CA . HIS A 1 91 ? 6.549 0.877 -8.140 1.00 84.31 91 HIS A CA 1
ATOM 761 C C . HIS A 1 91 ? 6.914 -0.499 -8.687 1.00 84.31 91 HIS A C 1
ATOM 763 O O . HIS A 1 91 ? 8.079 -0.879 -8.649 1.00 84.31 91 HIS A O 1
ATOM 769 N N . ARG A 1 92 ? 5.959 -1.241 -9.254 1.00 82.50 92 ARG A N 1
ATOM 770 C CA . ARG A 1 92 ? 6.254 -2.526 -9.901 1.00 82.50 92 ARG A CA 1
ATOM 771 C C . ARG A 1 92 ? 7.280 -2.355 -11.015 1.00 82.50 92 ARG A C 1
ATOM 773 O O . ARG A 1 92 ? 8.247 -3.105 -11.072 1.00 82.50 92 ARG A O 1
ATOM 780 N N . LEU A 1 93 ? 7.117 -1.342 -11.864 1.00 78.56 93 LEU A N 1
ATOM 781 C CA . LEU A 1 93 ? 8.061 -1.064 -12.945 1.00 78.56 93 LEU A CA 1
ATOM 782 C C . LEU A 1 93 ? 9.479 -0.772 -12.417 1.00 78.56 93 LEU A C 1
ATOM 784 O O . LEU A 1 93 ? 10.450 -1.268 -12.984 1.00 78.56 93 LEU A O 1
ATOM 788 N N . LYS A 1 94 ? 9.594 0.006 -11.333 1.00 73.56 94 LYS A N 1
ATOM 789 C CA . LYS A 1 94 ? 10.872 0.403 -10.722 1.00 73.56 94 LYS A CA 1
ATOM 790 C C . LYS A 1 94 ? 11.544 -0.712 -9.920 1.00 73.56 94 LYS A C 1
ATOM 792 O O . LYS A 1 94 ? 12.755 -0.848 -10.020 1.00 73.56 94 LYS A O 1
ATOM 797 N N . TYR A 1 95 ? 10.793 -1.467 -9.119 1.00 72.31 95 TYR A N 1
ATOM 798 C CA . TYR A 1 95 ? 11.351 -2.355 -8.090 1.00 72.31 95 TYR A CA 1
ATOM 799 C C . TYR A 1 95 ? 11.187 -3.847 -8.395 1.00 72.31 95 TYR A C 1
ATOM 801 O O . TYR A 1 95 ? 12.081 -4.617 -8.062 1.00 72.31 95 TYR A O 1
ATOM 809 N N . ASP A 1 96 ? 10.120 -4.262 -9.088 1.00 72.94 96 ASP A N 1
ATOM 810 C CA . ASP A 1 96 ? 9.934 -5.677 -9.457 1.00 72.94 96 ASP A CA 1
ATOM 811 C C . ASP A 1 96 ? 10.636 -6.022 -10.783 1.00 72.94 96 ASP A C 1
ATOM 813 O O . ASP A 1 96 ? 11.050 -7.162 -10.989 1.00 72.94 96 ASP A O 1
ATOM 817 N N . TYR A 1 97 ? 10.802 -5.043 -11.682 1.00 66.38 97 TYR A N 1
ATOM 818 C CA . TYR A 1 97 ? 11.433 -5.237 -12.996 1.00 66.38 97 TYR A CA 1
ATOM 819 C C . TYR A 1 97 ? 12.676 -4.371 -13.319 1.00 66.38 97 TYR A C 1
ATOM 821 O O . TYR A 1 97 ? 12.916 -4.126 -14.514 1.00 66.38 97 TYR A O 1
ATOM 829 N N . PRO A 1 98 ? 13.504 -3.928 -12.345 1.00 56.41 98 PRO A N 1
ATOM 830 C CA . PRO A 1 98 ? 14.629 -3.025 -12.602 1.00 56.41 98 PRO A CA 1
ATOM 831 C C . PRO A 1 98 ? 15.697 -3.597 -13.542 1.00 56.41 98 PRO A C 1
ATOM 833 O O . PRO A 1 98 ? 16.512 -2.839 -14.041 1.00 56.41 98 PRO A O 1
ATOM 836 N N . LEU A 1 99 ? 15.720 -4.907 -13.812 1.00 51.44 99 LEU A N 1
ATOM 837 C CA . LEU A 1 99 ? 16.743 -5.538 -14.664 1.00 51.44 99 LEU A CA 1
ATOM 838 C C . LEU A 1 99 ? 16.176 -6.306 -15.870 1.00 51.44 99 LEU A C 1
ATOM 840 O O . LEU A 1 99 ? 16.926 -6.657 -16.776 1.00 51.44 99 LEU A O 1
ATOM 844 N N . THR A 1 100 ? 14.863 -6.551 -15.921 1.00 52.94 100 THR A N 1
ATOM 845 C CA . THR A 1 100 ? 14.238 -7.435 -16.926 1.00 52.94 100 THR A CA 1
ATOM 846 C C . THR A 1 100 ? 13.152 -6.765 -17.764 1.00 52.94 100 THR A C 1
ATOM 848 O O . THR A 1 100 ? 12.723 -7.331 -18.772 1.00 52.94 100 THR A O 1
ATOM 851 N N . SER A 1 101 ? 12.703 -5.551 -17.420 1.00 58.97 101 SER A N 1
ATOM 852 C CA . SER A 1 101 ? 11.704 -4.868 -18.248 1.00 58.97 101 SER A CA 1
ATOM 853 C C . SER A 1 101 ? 12.320 -4.366 -19.561 1.00 58.97 101 SER A C 1
ATOM 855 O O . SER A 1 101 ? 13.233 -3.540 -19.578 1.00 58.97 101 SER A O 1
ATOM 857 N N . LYS A 1 102 ? 11.767 -4.828 -20.693 1.00 64.00 102 LYS A N 1
ATOM 858 C CA . LYS A 1 102 ? 12.110 -4.353 -22.047 1.00 64.00 102 LYS A CA 1
ATOM 859 C C . LYS A 1 102 ? 12.214 -2.818 -22.159 1.00 64.00 102 LYS A C 1
ATOM 861 O O . LYS A 1 102 ? 13.189 -2.367 -22.759 1.00 64.00 102 LYS A O 1
ATOM 866 N N . PRO A 1 103 ? 11.304 -2.000 -21.583 1.00 67.44 103 PRO A N 1
ATOM 867 C CA . PRO A 1 103 ? 11.431 -0.543 -21.644 1.00 67.44 103 PRO A CA 1
ATOM 868 C C . PRO A 1 103 ? 12.630 0.006 -20.858 1.00 67.44 103 PRO A C 1
ATOM 870 O O . PRO A 1 103 ? 13.303 0.905 -21.357 1.00 67.44 103 PRO A O 1
ATOM 873 N N . PHE A 1 104 ? 12.946 -0.533 -19.676 1.00 66.00 104 PHE A N 1
ATOM 874 C CA . PHE A 1 104 ? 14.109 -0.092 -18.900 1.00 66.00 104 PHE A CA 1
ATOM 875 C C . PHE A 1 104 ? 15.420 -0.467 -19.596 1.00 66.00 104 PHE A C 1
ATOM 877 O O . PHE A 1 104 ? 16.304 0.376 -19.746 1.00 66.00 104 PHE A O 1
ATOM 884 N N . VAL A 1 105 ? 15.510 -1.696 -20.113 1.00 68.06 105 VAL A N 1
ATOM 885 C CA . VAL A 1 105 ? 16.655 -2.154 -20.913 1.00 68.06 105 VAL A CA 1
ATOM 886 C C . VAL A 1 105 ? 16.808 -1.298 -22.172 1.00 68.06 105 VAL A C 1
ATOM 888 O O . VAL A 1 105 ? 17.917 -0.887 -22.501 1.00 68.06 105 VAL A O 1
ATOM 891 N N . ALA A 1 106 ? 15.713 -0.974 -22.868 1.00 77.56 106 ALA A N 1
ATOM 892 C CA . ALA A 1 1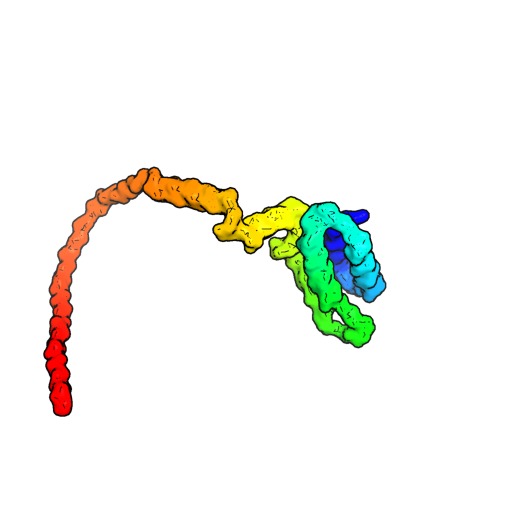06 ? 15.745 -0.104 -24.043 1.00 77.56 106 ALA A CA 1
ATOM 893 C C . ALA A 1 106 ? 16.185 1.328 -23.694 1.00 77.56 106 ALA A C 1
ATOM 895 O O . ALA A 1 106 ? 17.005 1.910 -24.406 1.00 77.56 106 ALA A O 1
ATOM 896 N N . TYR A 1 107 ? 15.696 1.882 -22.583 1.00 77.19 107 TYR A N 1
ATOM 897 C CA . TYR A 1 107 ? 16.103 3.197 -22.090 1.00 77.19 107 TYR A CA 1
ATOM 898 C C . TYR A 1 107 ? 17.589 3.230 -21.713 1.00 77.19 107 TYR A C 1
ATOM 900 O O . TYR A 1 107 ? 18.310 4.121 -22.165 1.00 77.19 107 TYR A O 1
ATOM 908 N N . GLN A 1 108 ? 18.078 2.238 -20.962 1.00 75.31 108 GLN A N 1
ATOM 909 C CA . GLN A 1 108 ? 19.500 2.118 -20.632 1.00 75.31 108 GLN A CA 1
ATOM 910 C C . GLN A 1 108 ? 20.365 1.929 -21.880 1.00 75.31 108 GLN A C 1
ATOM 912 O O . GLN A 1 108 ? 21.374 2.616 -22.016 1.00 75.31 108 GLN A O 1
ATOM 917 N N . LYS A 1 109 ? 19.961 1.072 -22.830 1.00 79.75 109 LYS A N 1
ATOM 918 C CA . LYS A 1 109 ? 20.656 0.918 -24.121 1.00 79.75 109 LYS A CA 1
ATOM 919 C C . LYS A 1 109 ? 20.746 2.252 -24.860 1.00 79.75 109 LYS A C 1
ATOM 921 O O . LYS A 1 109 ? 21.826 2.623 -25.307 1.00 79.75 109 LYS A O 1
ATOM 926 N N . LYS A 1 110 ? 19.649 3.013 -24.927 1.00 84.62 110 LYS A N 1
ATOM 927 C CA . LYS A 1 110 ? 19.620 4.342 -25.558 1.00 84.62 110 LYS A CA 1
ATOM 928 C C . LYS A 1 110 ? 20.546 5.337 -24.850 1.00 84.62 110 LYS A C 1
ATOM 930 O O . LYS A 1 110 ? 21.248 6.086 -25.521 1.00 84.62 110 LYS A O 1
ATOM 935 N N . GLN A 1 111 ? 20.571 5.348 -23.518 1.00 81.31 111 GLN A N 1
ATOM 936 C CA . GLN A 1 111 ? 21.468 6.208 -22.735 1.00 81.31 111 GLN A CA 1
ATOM 937 C C . GLN A 1 111 ? 22.944 5.815 -22.905 1.00 81.31 111 GLN A C 1
ATOM 939 O O . GLN A 1 111 ? 23.796 6.683 -23.069 1.00 81.31 111 GLN A O 1
ATOM 944 N N . ASN A 1 112 ? 23.254 4.520 -22.933 1.00 80.94 112 ASN A N 1
ATOM 945 C CA . ASN A 1 112 ? 24.617 4.027 -23.130 1.00 80.94 112 ASN A CA 1
ATOM 946 C C . ASN A 1 112 ? 25.126 4.296 -24.554 1.00 80.94 112 ASN A C 1
ATOM 948 O O . ASN A 1 112 ? 26.261 4.734 -24.709 1.00 80.94 112 ASN A O 1
ATOM 952 N N . LEU A 1 113 ? 24.283 4.148 -25.583 1.00 80.25 113 LEU A N 1
ATOM 953 C CA . LEU A 1 113 ? 24.618 4.546 -26.958 1.00 80.25 113 LEU A CA 1
ATOM 954 C C . LEU A 1 113 ? 24.924 6.045 -27.062 1.00 80.25 113 LEU A C 1
ATOM 956 O O . LEU A 1 113 ? 25.868 6.433 -27.740 1.00 80.25 113 LEU A O 1
ATOM 960 N N . LYS A 1 114 ? 24.174 6.894 -26.350 1.00 79.38 114 LYS A N 1
ATOM 961 C CA . LYS A 1 114 ? 24.469 8.334 -26.282 1.00 79.38 114 LYS A CA 1
ATOM 962 C C . LYS A 1 114 ? 25.809 8.638 -25.613 1.00 79.38 114 LYS A C 1
ATOM 964 O O . LYS A 1 114 ? 26.448 9.601 -26.008 1.00 79.38 114 LYS A O 1
AT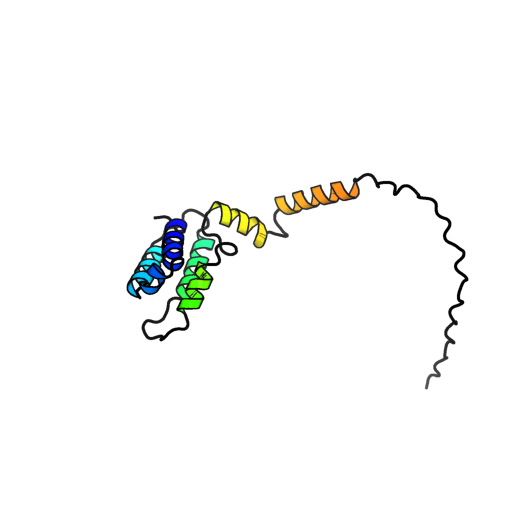OM 969 N N . LYS A 1 115 ? 26.228 7.850 -24.617 1.00 74.62 115 LYS A N 1
ATOM 970 C CA . LYS A 1 115 ? 27.542 7.995 -23.966 1.00 74.62 115 LYS A CA 1
ATOM 971 C C . LYS A 1 115 ? 28.689 7.526 -24.862 1.00 74.62 115 LYS A C 1
ATOM 973 O O . LYS A 1 115 ? 29.723 8.174 -24.878 1.00 74.62 115 LYS A O 1
ATOM 978 N N . LEU A 1 116 ? 28.495 6.436 -25.608 1.00 69.12 116 LEU A N 1
ATOM 979 C CA . LEU A 1 116 ? 29.482 5.911 -26.562 1.00 69.12 116 LEU A CA 1
ATOM 980 C C . LEU A 1 116 ? 29.671 6.837 -27.769 1.00 69.12 116 LEU A C 1
ATOM 982 O O . LEU A 1 116 ? 30.792 7.045 -28.212 1.00 69.12 116 LEU A O 1
ATOM 986 N N . ASN A 1 117 ? 28.576 7.417 -28.263 1.00 68.44 117 ASN A N 1
ATOM 987 C CA . ASN A 1 117 ? 28.581 8.333 -29.405 1.00 68.44 117 ASN A CA 1
ATOM 988 C C . ASN A 1 117 ? 28.698 9.803 -28.986 1.00 68.44 117 ASN A C 1
ATOM 990 O O . ASN A 1 117 ? 28.547 10.691 -29.827 1.00 68.44 117 ASN A O 1
ATOM 994 N N . ALA A 1 118 ? 28.900 10.083 -27.694 1.00 66.94 118 ALA A N 1
ATOM 995 C CA . ALA A 1 118 ? 29.185 11.437 -27.260 1.00 66.94 118 ALA A CA 1
ATOM 996 C C . ALA A 1 118 ? 30.493 11.849 -27.946 1.00 66.94 118 ALA A C 1
ATOM 998 O O . ALA A 1 118 ? 31.481 11.123 -27.804 1.00 66.94 118 ALA A O 1
ATOM 999 N N . PRO A 1 119 ? 30.521 12.964 -28.701 1.00 58.59 119 PRO A N 1
ATOM 1000 C CA . PRO A 1 119 ? 31.770 13.441 -29.263 1.00 58.59 119 PRO A CA 1
ATOM 1001 C C . PRO A 1 119 ? 32.731 13.590 -28.092 1.00 58.59 119 PRO A C 1
ATOM 1003 O O . PRO A 1 119 ? 32.387 14.238 -27.097 1.00 58.59 119 PRO A O 1
ATOM 1006 N N . VAL A 1 120 ? 33.888 12.926 -28.180 1.00 57.78 120 VAL A N 1
ATOM 1007 C CA . VAL A 1 120 ? 34.986 13.119 -27.238 1.00 57.78 120 VAL A CA 1
ATOM 1008 C C . VAL A 1 120 ? 35.153 14.626 -27.164 1.00 57.78 120 VAL A C 1
ATOM 1010 O O . VAL A 1 120 ? 35.556 15.247 -28.146 1.00 57.78 120 VAL A O 1
ATOM 1013 N N . LYS A 1 121 ? 34.746 15.249 -26.049 1.00 54.19 121 LYS A N 1
ATOM 1014 C CA . LYS A 1 121 ? 35.144 16.624 -25.789 1.00 54.19 121 LYS A CA 1
ATOM 1015 C C . LYS A 1 121 ? 36.652 16.522 -25.747 1.00 54.19 121 LYS A C 1
ATOM 1017 O O . LYS A 1 121 ? 37.186 16.001 -24.772 1.00 54.19 121 LYS A O 1
ATOM 1022 N N . ALA A 1 122 ? 37.296 16.915 -26.843 1.00 46.44 122 ALA A N 1
ATOM 1023 C CA . ALA A 1 122 ? 38.712 17.171 -26.878 1.00 46.44 122 ALA A CA 1
ATOM 1024 C C . ALA A 1 122 ? 38.956 18.064 -25.668 1.00 46.44 122 ALA A C 1
ATOM 1026 O O . ALA A 1 122 ? 38.500 19.210 -25.620 1.00 46.44 122 ALA A O 1
ATOM 1027 N N . VAL A 1 123 ? 39.536 17.472 -24.627 1.00 45.53 123 VAL A N 1
ATOM 1028 C CA . VAL A 1 123 ? 40.152 18.224 -23.554 1.00 45.53 123 VAL A CA 1
ATOM 1029 C C . VAL A 1 123 ? 41.153 19.069 -24.310 1.00 45.53 123 VAL A C 1
ATOM 1031 O O . VAL A 1 123 ? 42.109 18.527 -24.857 1.00 45.53 123 VAL A O 1
ATOM 1034 N N . LYS A 1 124 ? 40.834 20.358 -24.480 1.00 47.72 124 LYS A N 1
ATOM 1035 C CA . LYS A 1 124 ? 41.780 21.332 -24.999 1.00 47.72 124 LYS A CA 1
ATOM 1036 C C . LYS A 1 124 ? 43.060 21.087 -24.221 1.00 47.72 124 LYS A C 1
ATOM 1038 O O . LYS A 1 124 ? 43.055 21.165 -22.993 1.00 47.72 124 LYS A O 1
ATOM 1043 N N . GLU A 1 125 ? 44.090 20.692 -24.949 1.00 47.50 125 GLU A N 1
ATOM 1044 C CA . GLU A 1 125 ? 45.456 20.660 -24.476 1.00 47.50 125 GLU A CA 1
ATOM 1045 C C . GLU A 1 125 ? 45.786 22.074 -23.993 1.00 47.50 125 GLU A C 1
ATOM 1047 O O . GLU A 1 125 ? 46.206 22.934 -24.761 1.00 47.50 125 GLU A O 1
ATOM 1052 N N . GLU A 1 126 ? 45.545 22.351 -22.714 1.00 45.41 126 GLU A N 1
ATOM 1053 C CA . GLU A 1 126 ? 46.269 23.404 -22.024 1.00 45.41 126 GLU A CA 1
ATOM 1054 C C . GLU A 1 126 ? 47.661 22.849 -21.741 1.00 45.41 126 GLU A C 1
ATOM 1056 O O . GLU A 1 126 ? 47.945 22.202 -20.732 1.00 45.41 126 GLU A O 1
ATOM 1061 N N . THR A 1 127 ? 48.514 23.070 -22.731 1.00 52.62 127 THR A N 1
ATOM 1062 C CA . THR A 1 127 ? 49.956 23.240 -22.630 1.00 52.62 127 THR A CA 1
ATOM 1063 C C . THR A 1 127 ? 50.363 23.837 -21.279 1.00 52.62 127 THR A C 1
ATOM 1065 O O . THR A 1 127 ? 50.321 25.045 -21.063 1.00 52.62 127 THR A O 1
ATOM 1068 N N . LYS A 1 128 ? 50.851 22.986 -20.374 1.00 48.38 128 LYS A N 1
ATOM 1069 C CA . LYS A 1 128 ? 51.895 23.354 -19.410 1.00 48.38 128 LYS A CA 1
ATOM 1070 C C . LYS A 1 128 ? 52.948 22.247 -19.402 1.00 48.38 128 LYS A C 1
ATOM 1072 O O . LYS A 1 128 ? 52.580 21.084 -19.214 1.00 48.38 128 LYS A O 1
ATOM 1077 N N . PRO A 1 129 ? 54.238 22.563 -19.609 1.00 45.28 129 PRO A N 1
ATOM 1078 C CA . PRO A 1 129 ? 55.288 21.560 -19.538 1.00 45.28 129 PRO A CA 1
ATOM 1079 C C . PRO A 1 129 ? 55.354 21.042 -18.098 1.00 45.28 129 PRO A C 1
ATOM 1081 O O . PRO A 1 129 ? 55.569 21.803 -17.154 1.00 45.28 129 PRO A O 1
ATOM 1084 N N . LYS A 1 130 ? 55.118 19.740 -17.911 1.00 50.56 130 LYS A N 1
ATOM 1085 C CA . LYS A 1 130 ? 55.435 19.069 -16.649 1.00 50.56 130 LYS A CA 1
ATOM 1086 C C . LYS A 1 130 ? 56.954 19.059 -16.523 1.00 50.56 130 LYS A C 1
ATOM 1088 O O . LYS A 1 130 ? 57.618 18.424 -17.335 1.00 50.56 130 LYS A O 1
ATOM 1093 N N . ALA A 1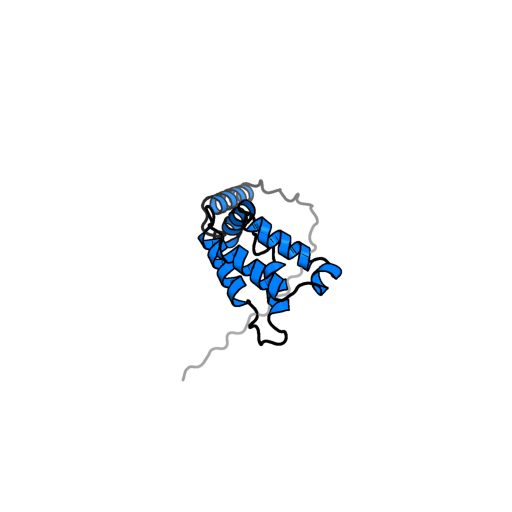 131 ? 57.460 19.772 -15.520 1.00 55.31 131 ALA A N 1
ATOM 1094 C CA . ALA A 1 131 ? 58.848 19.706 -15.092 1.00 55.31 131 ALA A CA 1
ATOM 1095 C C . ALA A 1 131 ? 59.309 18.243 -14.962 1.00 55.31 131 ALA A C 1
ATOM 1097 O O . ALA A 1 131 ? 58.537 17.372 -14.540 1.00 55.31 131 ALA A O 1
ATOM 1098 N N . GLU A 1 132 ? 60.553 18.011 -15.376 1.00 54.16 132 GLU A N 1
ATOM 1099 C CA . GLU A 1 132 ? 61.253 16.731 -15.386 1.00 54.16 132 GLU A CA 1
ATOM 1100 C C . GLU A 1 132 ? 61.044 15.981 -14.067 1.00 54.16 132 GLU A C 1
ATOM 1102 O O . GLU A 1 132 ? 61.422 16.436 -12.989 1.00 54.16 132 GLU A O 1
ATOM 1107 N N . LYS A 1 133 ? 60.409 14.809 -14.145 1.00 56.69 133 LYS A N 1
ATOM 1108 C CA . LYS A 1 133 ? 60.432 13.849 -13.046 1.00 56.69 133 LYS A CA 1
ATOM 1109 C C . LYS A 1 133 ? 61.724 13.059 -13.167 1.00 56.69 133 LYS A C 1
ATOM 1111 O O . LYS A 1 133 ? 61.847 12.225 -14.063 1.00 56.69 133 LYS A O 1
ATOM 1116 N N . GLU A 1 134 ? 62.661 13.314 -12.262 1.00 55.72 134 GLU A N 1
ATOM 1117 C CA . GLU A 1 134 ? 63.795 12.427 -12.024 1.00 55.72 134 GLU A CA 1
ATOM 1118 C C . GLU A 1 134 ? 63.288 10.995 -11.791 1.00 55.72 134 GLU A C 1
ATOM 1120 O O . GLU A 1 134 ? 62.393 10.737 -10.978 1.00 55.72 134 GLU A O 1
ATOM 1125 N N . TRP A 1 135 ? 63.837 10.047 -12.546 1.00 49.44 135 TRP A N 1
ATOM 1126 C CA . TRP A 1 135 ? 63.498 8.637 -12.422 1.00 49.44 135 TRP A CA 1
ATOM 1127 C C . TRP A 1 135 ? 64.144 8.061 -11.161 1.00 49.44 135 TRP A C 1
ATOM 1129 O O . TRP A 1 135 ? 65.337 7.762 -11.147 1.00 49.44 135 TRP A O 1
ATOM 1139 N N . ILE A 1 136 ? 63.355 7.827 -10.113 1.00 57.81 136 ILE A N 1
ATOM 1140 C CA . ILE A 1 136 ? 63.797 6.982 -9.000 1.00 57.81 136 ILE A CA 1
ATOM 1141 C C . ILE A 1 136 ? 63.839 5.535 -9.510 1.00 57.81 136 ILE A C 1
ATOM 1143 O O . ILE A 1 136 ? 62.805 4.949 -9.841 1.00 57.81 136 ILE A O 1
ATOM 1147 N N . ARG A 1 137 ? 65.037 4.941 -9.591 1.00 55.62 137 ARG A N 1
ATOM 1148 C CA . ARG A 1 137 ? 65.195 3.514 -9.908 1.00 55.62 137 ARG A CA 1
ATOM 1149 C C . ARG A 1 137 ? 64.602 2.669 -8.780 1.00 55.62 137 ARG A C 1
ATOM 1151 O O . ARG A 1 137 ? 65.079 2.707 -7.650 1.00 55.62 137 ARG A O 1
ATOM 1158 N N . VAL A 1 138 ? 63.593 1.868 -9.110 1.00 57.12 138 VAL A N 1
ATOM 1159 C CA . VAL A 1 138 ? 63.053 0.834 -8.219 1.00 57.12 138 VAL A CA 1
ATOM 1160 C C . VAL A 1 138 ? 64.088 -0.297 -8.096 1.00 57.12 138 VAL A C 1
ATOM 1162 O O . VAL A 1 138 ? 64.579 -0.766 -9.128 1.00 57.12 138 VAL A O 1
ATOM 1165 N N . PRO A 1 139 ? 64.455 -0.756 -6.884 1.00 62.53 139 PRO A N 1
ATOM 1166 C CA . PRO A 1 139 ? 65.394 -1.860 -6.734 1.00 62.53 139 PRO A CA 1
ATOM 1167 C C . PRO A 1 139 ? 64.775 -3.166 -7.243 1.00 62.53 139 PRO A C 1
ATOM 1169 O O . PRO A 1 139 ? 63.658 -3.535 -6.881 1.00 62.53 139 PRO A O 1
ATOM 1172 N N . ILE A 1 140 ? 65.524 -3.873 -8.089 1.00 60.41 140 ILE A N 1
ATOM 1173 C CA . ILE A 1 140 ? 65.129 -5.165 -8.656 1.00 60.41 140 ILE A CA 1
ATOM 1174 C C . ILE A 1 140 ? 65.157 -6.223 -7.536 1.00 60.41 140 ILE A C 1
ATOM 1176 O O . ILE A 1 140 ? 66.194 -6.378 -6.880 1.00 60.41 140 ILE A O 1
ATOM 1180 N N . PRO A 1 141 ? 64.068 -6.980 -7.304 1.00 53.25 141 PRO A N 1
ATOM 1181 C CA . PRO A 1 141 ? 64.059 -8.052 -6.316 1.00 53.25 141 PRO A CA 1
ATOM 1182 C C . PRO A 1 141 ? 65.046 -9.157 -6.713 1.00 53.25 141 PRO A C 1
ATOM 1184 O O . PRO A 1 141 ? 64.960 -9.718 -7.804 1.00 53.25 141 PRO A O 1
ATOM 1187 N N . ARG A 1 142 ? 65.980 -9.506 -5.819 1.00 59.59 142 ARG A N 1
ATOM 1188 C CA . ARG A 1 142 ? 66.857 -10.671 -6.009 1.00 59.59 142 ARG A CA 1
ATOM 1189 C C . ARG A 1 142 ? 66.012 -11.945 -5.949 1.00 59.59 142 ARG A C 1
ATOM 1191 O O . ARG A 1 142 ? 65.420 -12.247 -4.912 1.00 59.59 142 ARG A O 1
ATOM 1198 N N . HIS A 1 143 ? 65.988 -12.704 -7.041 1.00 53.22 143 HIS A N 1
ATOM 1199 C CA . HIS A 1 143 ? 65.435 -14.055 -7.065 1.00 53.22 143 HIS A CA 1
ATOM 1200 C C . HIS A 1 143 ? 66.193 -14.916 -6.040 1.00 53.22 143 HIS A C 1
ATOM 1202 O O . HIS A 1 143 ? 67.381 -15.181 -6.210 1.00 53.22 143 HIS A O 1
ATOM 1208 N N . ARG A 1 144 ? 65.530 -15.349 -4.960 1.00 61.56 144 ARG A N 1
ATOM 1209 C CA . ARG A 1 144 ? 66.049 -16.438 -4.120 1.00 61.56 144 ARG A CA 1
ATOM 1210 C C . ARG A 1 144 ? 65.780 -17.760 -4.846 1.00 61.56 144 ARG A C 1
ATOM 1212 O O . ARG A 1 144 ? 64.606 -18.050 -5.094 1.00 61.56 144 ARG A O 1
ATOM 1219 N N . PRO A 1 145 ? 66.796 -18.571 -5.183 1.00 63.72 145 PRO A N 1
ATOM 1220 C CA . PRO A 1 145 ? 66.546 -19.943 -5.594 1.00 63.72 145 PRO A CA 1
ATOM 1221 C C . PRO A 1 145 ? 66.068 -20.745 -4.377 1.00 63.72 145 PRO A C 1
ATOM 1223 O O . PRO A 1 145 ? 66.664 -20.680 -3.303 1.00 63.72 145 PRO A O 1
ATOM 1226 N N . ARG A 1 146 ? 64.963 -21.480 -4.540 1.00 55.47 146 ARG A N 1
ATOM 1227 C CA . ARG A 1 146 ? 64.532 -22.510 -3.586 1.00 55.47 146 ARG A CA 1
ATOM 1228 C C . ARG A 1 146 ? 65.364 -23.769 -3.840 1.00 55.47 146 ARG A C 1
ATOM 1230 O O . ARG A 1 146 ? 65.296 -24.268 -4.966 1.00 55.47 146 ARG A O 1
ATOM 1237 N N . PRO A 1 147 ? 66.082 -24.329 -2.856 1.00 51.34 147 PRO A N 1
ATOM 1238 C CA . PRO A 1 147 ? 66.544 -25.700 -2.964 1.00 51.34 147 PRO A CA 1
ATOM 1239 C C . PRO A 1 147 ? 65.379 -26.646 -2.657 1.00 51.34 147 PRO A C 1
ATOM 1241 O O . PRO A 1 147 ? 64.617 -26.439 -1.713 1.00 51.34 147 PRO A O 1
ATOM 1244 N N . LYS A 1 148 ? 65.234 -27.641 -3.531 1.00 48.66 148 LYS A N 1
ATOM 1245 C CA . LYS A 1 148 ? 64.391 -28.824 -3.373 1.00 48.66 148 LYS A CA 1
ATOM 1246 C C . LYS A 1 148 ? 65.133 -29.856 -2.515 1.00 48.66 148 LYS A C 1
ATOM 1248 O O . LYS A 1 148 ? 66.331 -30.024 -2.727 1.00 48.66 148 LYS A O 1
ATOM 1253 N N . ASN A 1 149 ? 64.340 -30.579 -1.721 1.00 48.75 149 ASN A N 1
ATOM 1254 C CA . ASN A 1 149 ? 64.626 -31.785 -0.931 1.00 48.75 149 ASN A CA 1
ATOM 1255 C C . ASN A 1 149 ? 65.477 -31.587 0.323 1.00 48.75 149 ASN A C 1
ATOM 1257 O O . ASN A 1 149 ? 66.678 -31.276 0.198 1.00 48.75 149 ASN A O 1
#